Protein AF-A0ABD5S307-F1 (afdb_monomer_lite)

Organism: NCBI:txid1776492

Sequence (100 aa):
LFAWSAALVELVGGLLLPLGLVTRLAALLAASEMAVATLAVHLGNGFLVSEGGFEFTLVLALIALSLVLTGPGSPSVDRDLLGGRLDPLARSRSGGPAGA

InterPro domains:
  IPR032808 DoxX family [PF07681] (1-42)
  IPR051907 DoxX-like inner membrane-associated oxidoreductase [PTHR33452] (1-80)

Foldseek 3Di:
DVVVVLVVLCVVLVVCCVQLHVLLVSLVSQLVSLVCCQPPPACVQDCDVVSVHSVVSNVSNVVSVVCNVVGGDPNHPCCVVVVVVPPPVVVVVVPDDDDD

Secondary structure (DSSP, 8-state):
-HHHHHHHHHHHHHHHHHHTSSHHHHHHHHHHHHHHHIIIIIGGG-S-GGGT-SHHHHHHHHHHHHHHHH-S-SS-HHHHHHGGGS-HHHHHHTTS----

Radius of gyration: 20.3 Å; chains: 1; bounding box: 42×22×67 Å

pLDDT: mean 82.86, std 14.13, range [45.53, 97.75]

Structure (mmCIF, N/CA/C/O backbone):
data_AF-A0ABD5S307-F1
#
_entry.id   AF-A0ABD5S307-F1
#
loop_
_atom_site.group_PDB
_atom_site.id
_atom_site.type_symbol
_atom_site.label_atom_id
_atom_site.label_alt_id
_atom_site.label_comp_id
_atom_site.label_asym_id
_atom_site.label_entity_id
_atom_site.label_seq_id
_atom_site.pdbx_PDB_ins_code
_atom_site.Cartn_x
_atom_site.Cartn_y
_atom_site.Cartn_z
_atom_site.occupancy
_atom_site.B_iso_or_equiv
_atom_site.auth_seq_id
_atom_site.auth_comp_id
_atom_site.auth_asym_id
_atom_site.auth_atom_id
_atom_site.pdbx_PDB_model_num
ATOM 1 N N . LEU A 1 1 ? -8.450 -9.237 -17.648 1.00 72.94 1 LEU A N 1
ATOM 2 C CA . LEU A 1 1 ? -8.800 -9.657 -16.269 1.00 72.94 1 LEU A CA 1
ATOM 3 C C . LEU A 1 1 ? -8.027 -8.841 -15.241 1.00 72.94 1 LEU A C 1
ATOM 5 O O . LEU A 1 1 ? -8.664 -8.083 -14.531 1.00 72.94 1 LEU A O 1
ATOM 9 N N . PHE A 1 2 ? -6.690 -8.893 -15.240 1.00 78.69 2 PHE A N 1
ATOM 10 C CA . PHE A 1 2 ? -5.846 -8.175 -14.269 1.00 78.69 2 PHE A CA 1
ATOM 11 C C . PHE A 1 2 ? -6.136 -6.666 -14.154 1.00 78.69 2 PHE A C 1
ATOM 13 O O . PHE A 1 2 ? -6.314 -6.170 -13.051 1.00 78.69 2 PHE A O 1
ATOM 20 N N . ALA A 1 3 ? -6.291 -5.963 -15.283 1.00 82.00 3 ALA A N 1
ATOM 21 C CA . ALA A 1 3 ? -6.603 -4.528 -15.294 1.00 82.00 3 ALA A CA 1
ATOM 22 C C . ALA A 1 3 ? -7.942 -4.177 -14.613 1.00 82.00 3 ALA A C 1
ATOM 24 O O . ALA A 1 3 ? -8.033 -3.187 -13.899 1.00 82.00 3 ALA A O 1
ATOM 25 N N . TRP A 1 4 ? -8.975 -5.009 -14.789 1.00 87.50 4 TRP A N 1
ATOM 26 C CA . TRP A 1 4 ? -10.271 -4.803 -14.132 1.00 87.50 4 TRP A CA 1
ATOM 27 C C . TRP A 1 4 ? -10.198 -5.076 -12.630 1.00 87.50 4 TRP A C 1
ATOM 29 O O . TRP A 1 4 ? -10.823 -4.369 -11.846 1.00 87.50 4 TRP A O 1
ATOM 39 N N . SER A 1 5 ? -9.426 -6.087 -12.226 1.00 82.25 5 SER A N 1
ATOM 40 C CA . SER A 1 5 ? -9.189 -6.387 -10.814 1.00 82.25 5 SER A CA 1
ATOM 41 C C . SER A 1 5 ? -8.413 -5.267 -10.120 1.00 82.25 5 SER A C 1
ATOM 43 O O . SER A 1 5 ? -8.820 -4.860 -9.038 1.00 82.25 5 SER A O 1
ATOM 45 N N . ALA A 1 6 ? -7.357 -4.742 -10.751 1.00 82.56 6 ALA A N 1
ATOM 46 C CA . ALA A 1 6 ? -6.585 -3.608 -10.240 1.00 82.56 6 ALA A CA 1
ATOM 47 C C . ALA A 1 6 ? -7.471 -2.367 -10.076 1.00 82.56 6 ALA A C 1
ATOM 49 O O . ALA A 1 6 ? -7.615 -1.879 -8.962 1.00 82.56 6 ALA A O 1
ATOM 50 N N . ALA A 1 7 ? -8.206 -1.980 -11.126 1.00 87.25 7 ALA A N 1
ATOM 51 C CA . ALA A 1 7 ? -9.108 -0.830 -11.074 1.00 87.25 7 ALA A CA 1
ATOM 52 C C . ALA A 1 7 ? -10.167 -0.945 -9.962 1.00 87.25 7 ALA A C 1
ATOM 54 O O . ALA A 1 7 ? -10.490 0.039 -9.296 1.00 87.25 7 ALA A O 1
ATOM 55 N N . LEU A 1 8 ? -10.710 -2.148 -9.734 1.00 89.75 8 LEU A N 1
ATOM 56 C CA . LEU A 1 8 ? -11.662 -2.379 -8.648 1.00 89.75 8 LEU A CA 1
ATOM 57 C C . LEU A 1 8 ? -10.996 -2.255 -7.271 1.00 89.75 8 LEU A C 1
ATOM 59 O O . LEU A 1 8 ? -11.569 -1.637 -6.376 1.00 89.75 8 LEU A O 1
ATOM 63 N N . VAL A 1 9 ? -9.806 -2.834 -7.096 1.00 86.94 9 VAL A N 1
ATOM 64 C CA . VAL A 1 9 ? -9.044 -2.759 -5.841 1.00 86.94 9 VAL A CA 1
ATOM 65 C C . VAL A 1 9 ? -8.623 -1.323 -5.542 1.00 86.94 9 VAL A C 1
ATOM 67 O O . VAL A 1 9 ? -8.776 -0.888 -4.405 1.00 86.94 9 VAL A O 1
ATOM 70 N N . GLU A 1 10 ? -8.170 -0.568 -6.538 1.00 88.00 10 GLU A N 1
ATOM 71 C CA . GLU A 1 10 ? -7.790 0.839 -6.392 1.00 88.00 10 GLU A CA 1
ATOM 72 C C . GLU A 1 10 ? -8.992 1.710 -6.023 1.00 88.00 10 GLU A C 1
ATOM 74 O O . GLU A 1 10 ? -8.922 2.489 -5.073 1.00 88.00 10 GLU A O 1
ATOM 79 N N . LEU A 1 11 ? -10.125 1.546 -6.715 1.00 91.19 11 LEU A N 1
ATOM 80 C CA . LEU A 1 11 ? -11.322 2.341 -6.447 1.00 91.19 11 LEU A CA 1
ATOM 81 C C . LEU A 1 11 ? -11.913 2.026 -5.069 1.00 91.19 11 LEU A C 1
ATOM 83 O O . LEU A 1 11 ? -12.195 2.926 -4.279 1.00 91.19 11 LEU A O 1
ATOM 87 N N . VAL A 1 12 ? -12.115 0.741 -4.774 1.00 89.62 12 VAL A N 1
ATOM 88 C CA . VAL A 1 12 ? -12.748 0.313 -3.524 1.00 89.62 12 VAL A CA 1
ATOM 89 C C . VAL A 1 12 ? -11.784 0.501 -2.357 1.00 89.62 12 VAL A C 1
ATOM 91 O O . VAL A 1 12 ? -12.158 1.091 -1.348 1.00 89.62 12 VAL A O 1
ATOM 94 N N . GLY A 1 13 ? -10.532 0.063 -2.489 1.00 85.50 13 GLY A N 1
ATOM 95 C CA . GLY A 1 13 ? -9.498 0.235 -1.468 1.00 85.50 13 GLY A CA 1
ATOM 96 C C . GLY A 1 13 ? -9.210 1.707 -1.176 1.00 85.50 13 GLY A C 1
ATOM 97 O O . GLY A 1 13 ? -9.159 2.095 -0.008 1.00 85.50 13 GLY A O 1
ATOM 98 N N . GLY A 1 14 ? -9.123 2.540 -2.217 1.00 85.19 14 GLY A N 1
ATOM 99 C CA . GLY A 1 14 ? -8.949 3.987 -2.096 1.00 85.19 14 GLY A CA 1
ATOM 100 C C . GLY A 1 14 ? -10.107 4.691 -1.385 1.00 85.19 14 GLY A C 1
ATOM 101 O O . GLY A 1 14 ? -9.881 5.710 -0.740 1.00 85.19 14 GLY A O 1
ATOM 102 N N . LEU A 1 15 ? -11.324 4.137 -1.432 1.00 88.06 15 LEU A N 1
ATOM 103 C CA . LEU A 1 15 ? -12.476 4.653 -0.687 1.00 88.06 15 LEU A CA 1
ATOM 104 C C . LEU A 1 15 ? -12.536 4.113 0.753 1.00 88.06 15 LEU A C 1
ATOM 106 O O . LEU A 1 15 ? -12.857 4.851 1.681 1.00 88.06 15 LEU A O 1
ATOM 110 N N . LEU A 1 16 ? -12.206 2.836 0.958 1.00 85.19 16 LEU A N 1
ATOM 111 C CA . LEU A 1 16 ? -12.255 2.175 2.268 1.00 85.19 16 LEU A CA 1
ATOM 112 C C . LEU A 1 16 ? -11.201 2.708 3.250 1.00 85.19 16 LEU A C 1
ATOM 114 O O . LEU A 1 16 ? -11.500 2.894 4.431 1.00 85.19 16 LEU A O 1
ATOM 118 N N . LEU A 1 17 ? -9.985 2.985 2.768 1.00 84.94 17 LEU A N 1
ATOM 119 C CA . LEU A 1 17 ? -8.872 3.484 3.583 1.00 84.94 17 LEU A CA 1
ATOM 120 C C . LEU A 1 17 ? -9.164 4.815 4.305 1.00 84.94 17 LEU A C 1
ATOM 122 O O . LEU A 1 17 ? -8.993 4.853 5.525 1.00 84.94 17 LEU A O 1
ATOM 126 N N . PRO A 1 18 ? -9.624 5.891 3.633 1.00 82.75 18 PRO A N 1
ATOM 127 C CA . PRO A 1 18 ? -9.946 7.154 4.300 1.00 82.75 18 PRO A CA 1
ATOM 128 C C . PRO A 1 18 ? -11.194 7.065 5.184 1.00 82.75 18 PRO A C 1
ATOM 130 O O . PRO A 1 18 ? -11.275 7.776 6.181 1.00 82.75 18 PRO A O 1
ATOM 133 N N . LEU A 1 19 ? -12.145 6.175 4.871 1.00 82.69 19 LEU A N 1
ATOM 134 C CA . LEU A 1 19 ? -13.290 5.894 5.748 1.00 82.69 19 LEU A CA 1
ATOM 135 C C . LEU A 1 19 ? -12.886 5.114 7.009 1.00 82.69 19 LEU A C 1
ATOM 137 O O . LEU A 1 19 ? -13.648 5.032 7.974 1.00 82.69 19 LEU A O 1
ATOM 141 N N . GLY A 1 20 ? -11.684 4.540 7.015 1.00 79.44 20 GLY A N 1
ATOM 142 C CA . GLY A 1 20 ? -11.209 3.712 8.106 1.00 79.44 20 GLY A CA 1
ATOM 143 C C . GLY A 1 20 ? -12.048 2.445 8.273 1.00 79.44 20 GLY A C 1
ATOM 144 O O . GLY A 1 20 ? -12.282 2.049 9.412 1.00 79.44 20 GLY A O 1
ATOM 145 N N . LEU A 1 21 ? -12.557 1.882 7.167 1.00 78.75 21 LEU A N 1
ATOM 146 C 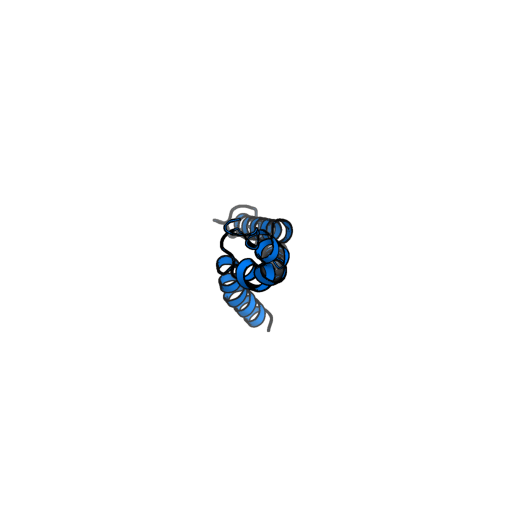CA . LEU A 1 21 ? -13.348 0.652 7.148 1.00 78.75 21 LEU A CA 1
ATOM 147 C C . LEU A 1 21 ? -12.476 -0.508 6.656 1.00 78.75 21 LEU A C 1
ATOM 149 O O . LEU A 1 21 ? -11.867 -0.406 5.592 1.00 78.75 21 LEU A O 1
ATOM 153 N N . VAL A 1 22 ? -12.423 -1.610 7.410 1.00 83.75 22 VAL A N 1
ATOM 154 C CA . VAL A 1 22 ? -11.556 -2.777 7.148 1.00 83.75 22 VAL A CA 1
ATOM 155 C C . VAL A 1 22 ? -10.108 -2.378 6.822 1.00 83.75 22 VAL A C 1
ATOM 157 O O . VAL A 1 22 ? -9.450 -2.992 5.974 1.00 83.75 22 VAL A O 1
ATOM 160 N N . THR A 1 23 ? -9.587 -1.353 7.511 1.00 85.62 23 THR A N 1
ATOM 161 C CA . THR A 1 23 ? -8.376 -0.616 7.105 1.00 85.62 23 THR A CA 1
ATOM 162 C C . THR A 1 23 ? -7.169 -1.515 6.909 1.00 85.62 23 THR A C 1
ATOM 164 O O . THR A 1 23 ? -6.447 -1.359 5.934 1.00 85.62 23 THR A O 1
ATOM 167 N N . ARG A 1 24 ? -6.949 -2.492 7.798 1.00 89.69 24 ARG A N 1
ATOM 168 C CA . ARG A 1 24 ? -5.792 -3.398 7.691 1.00 89.69 24 ARG A CA 1
ATOM 169 C C . ARG A 1 24 ? -5.847 -4.260 6.431 1.00 89.69 24 ARG A C 1
ATOM 171 O O . ARG A 1 24 ? -4.816 -4.473 5.804 1.00 89.69 24 ARG A O 1
ATOM 178 N N . LEU A 1 25 ? -7.034 -4.740 6.056 1.00 88.50 25 LEU A N 1
ATOM 179 C CA . LEU A 1 25 ? -7.204 -5.577 4.870 1.00 88.50 25 LEU A CA 1
ATOM 180 C C . LEU A 1 25 ? -7.108 -4.738 3.592 1.00 88.50 25 LEU A C 1
ATOM 182 O O . LEU A 1 25 ? -6.387 -5.116 2.673 1.00 88.50 25 LEU A O 1
ATOM 186 N N . ALA A 1 26 ? -7.774 -3.580 3.560 1.00 90.31 26 ALA A N 1
ATOM 187 C CA . ALA A 1 26 ? -7.682 -2.644 2.442 1.00 90.31 26 ALA A CA 1
ATOM 188 C C . ALA A 1 26 ? -6.235 -2.166 2.224 1.00 90.31 26 ALA A C 1
ATOM 190 O O . ALA A 1 26 ? -5.742 -2.166 1.098 1.00 90.31 26 ALA A O 1
ATOM 191 N N . ALA A 1 27 ? -5.521 -1.849 3.308 1.00 92.56 27 ALA A N 1
ATOM 192 C CA . ALA A 1 27 ? -4.121 -1.441 3.269 1.00 92.56 27 ALA A CA 1
ATOM 193 C C . ALA A 1 27 ? -3.202 -2.567 2.786 1.00 92.56 27 ALA A C 1
ATOM 195 O O . ALA A 1 27 ? -2.272 -2.312 2.028 1.00 92.56 27 ALA A O 1
ATOM 196 N N . LEU A 1 28 ? -3.465 -3.816 3.184 1.00 94.38 28 LEU A N 1
ATOM 197 C CA . LEU A 1 28 ? -2.667 -4.961 2.750 1.00 94.38 28 LEU A CA 1
ATOM 198 C C . LEU A 1 28 ? -2.815 -5.206 1.247 1.00 94.38 28 LEU A C 1
ATOM 200 O O . LEU A 1 28 ? -1.822 -5.460 0.565 1.00 94.38 28 LEU A O 1
ATOM 204 N N . LEU A 1 29 ? -4.041 -5.099 0.729 1.00 92.88 29 LEU A N 1
ATOM 205 C CA . LEU A 1 29 ? -4.309 -5.213 -0.703 1.00 92.88 29 LEU A CA 1
ATOM 206 C C . LEU A 1 29 ? -3.617 -4.092 -1.487 1.00 92.88 29 LEU A C 1
ATOM 208 O O . LEU A 1 29 ? -2.918 -4.389 -2.451 1.00 92.88 29 LEU A O 1
ATOM 212 N N . ALA A 1 30 ? -3.732 -2.842 -1.029 1.00 93.50 30 ALA A N 1
ATOM 213 C CA . ALA A 1 30 ? -3.068 -1.697 -1.653 1.00 93.50 30 ALA A CA 1
ATOM 214 C C . ALA A 1 30 ? -1.533 -1.823 -1.630 1.00 93.50 30 ALA A C 1
ATOM 216 O O . ALA A 1 30 ? -0.877 -1.603 -2.643 1.00 93.50 30 ALA A O 1
ATOM 217 N N . ALA A 1 31 ? -0.947 -2.243 -0.504 1.00 96.06 31 ALA A N 1
ATOM 218 C CA . ALA A 1 31 ? 0.495 -2.472 -0.401 1.00 96.06 31 ALA A CA 1
ATOM 219 C C . ALA A 1 31 ? 0.971 -3.575 -1.360 1.00 96.06 31 ALA A C 1
ATOM 221 O O . ALA A 1 31 ? 2.022 -3.446 -1.984 1.00 96.06 31 ALA A O 1
ATOM 222 N N . SER A 1 32 ? 0.190 -4.651 -1.489 1.00 95.38 32 SER A N 1
ATOM 223 C CA . SER A 1 32 ? 0.509 -5.773 -2.377 1.00 95.38 32 SER A CA 1
ATOM 224 C C . SER A 1 32 ? 0.438 -5.368 -3.849 1.00 95.38 32 SER A C 1
ATOM 226 O O . SER A 1 32 ? 1.323 -5.715 -4.627 1.00 95.38 32 SER A O 1
ATOM 228 N N . GLU A 1 33 ? -0.592 -4.617 -4.231 1.00 94.12 33 GLU A N 1
ATOM 229 C CA . GLU A 1 33 ? -0.777 -4.139 -5.599 1.00 94.12 33 GLU A CA 1
ATOM 230 C C . GLU A 1 33 ? 0.335 -3.150 -5.992 1.00 94.12 33 GLU A C 1
ATOM 232 O O . GLU A 1 33 ? 1.023 -3.381 -6.985 1.00 94.12 33 GLU A O 1
ATOM 237 N N . MET A 1 34 ? 0.654 -2.174 -5.137 1.00 96.31 34 MET A N 1
ATOM 238 C CA . MET A 1 34 ? 1.770 -1.245 -5.358 1.00 96.31 34 MET A CA 1
ATOM 239 C C . MET A 1 34 ? 3.144 -1.931 -5.389 1.00 96.31 34 MET A C 1
ATOM 241 O O . MET A 1 34 ? 4.038 -1.506 -6.129 1.00 96.31 34 MET A O 1
ATOM 245 N N . ALA A 1 35 ? 3.333 -3.020 -4.635 1.00 96.50 35 ALA A N 1
ATOM 246 C CA . ALA A 1 35 ? 4.538 -3.842 -4.728 1.00 96.50 35 ALA A CA 1
ATOM 247 C C . ALA A 1 35 ? 4.633 -4.552 -6.089 1.00 96.50 35 ALA A C 1
ATOM 249 O O . ALA A 1 35 ? 5.701 -4.564 -6.702 1.00 96.50 35 ALA A O 1
ATOM 250 N N . VAL A 1 36 ? 3.522 -5.094 -6.600 1.00 95.06 36 VAL A N 1
ATOM 251 C CA . VAL A 1 36 ? 3.474 -5.685 -7.946 1.00 95.06 36 VAL A CA 1
ATOM 252 C C . VAL A 1 36 ? 3.722 -4.621 -9.014 1.00 95.06 36 VAL A C 1
ATOM 254 O O . VAL A 1 36 ? 4.548 -4.854 -9.890 1.00 95.06 36 VAL A O 1
ATOM 257 N N . ALA A 1 37 ? 3.094 -3.445 -8.928 1.00 93.56 37 ALA A N 1
ATOM 258 C CA . ALA A 1 37 ? 3.326 -2.338 -9.859 1.00 93.56 37 ALA A CA 1
ATOM 259 C C . ALA A 1 37 ? 4.805 -1.909 -9.871 1.00 93.56 37 ALA A C 1
ATOM 261 O O . ALA A 1 37 ? 5.421 -1.793 -10.934 1.00 93.56 37 ALA A O 1
ATOM 262 N N . THR A 1 38 ? 5.401 -1.774 -8.683 1.00 96.50 38 THR A N 1
ATOM 263 C CA . THR A 1 38 ? 6.828 -1.478 -8.509 1.00 96.50 38 THR A CA 1
ATOM 264 C C . THR A 1 38 ? 7.687 -2.510 -9.229 1.00 96.50 38 THR A C 1
ATOM 266 O O . THR A 1 38 ? 8.469 -2.142 -10.097 1.00 96.50 38 THR A O 1
ATOM 269 N N . LEU A 1 39 ? 7.527 -3.798 -8.913 1.00 96.44 39 LEU A N 1
ATOM 270 C CA . LEU A 1 39 ? 8.411 -4.857 -9.406 1.00 96.44 39 LEU A CA 1
ATOM 271 C C . LEU A 1 39 ? 8.185 -5.203 -10.883 1.00 96.44 39 LEU A C 1
ATOM 273 O O . LEU A 1 39 ? 9.145 -5.489 -11.593 1.00 96.44 39 LEU A O 1
ATOM 277 N N . ALA A 1 40 ? 6.932 -5.210 -11.336 1.00 93.88 40 ALA A N 1
ATOM 278 C CA . ALA A 1 40 ? 6.560 -5.717 -12.653 1.00 93.88 40 ALA A CA 1
ATOM 279 C C . ALA A 1 40 ? 6.525 -4.639 -13.744 1.00 93.88 40 ALA A C 1
ATOM 281 O O . ALA A 1 40 ? 6.705 -4.973 -14.912 1.00 93.88 40 ALA A O 1
ATOM 282 N N . VAL A 1 41 ? 6.274 -3.373 -13.388 1.00 93.12 41 VAL A N 1
ATOM 283 C CA . VAL A 1 41 ? 6.065 -2.291 -14.368 1.00 93.12 41 VAL A CA 1
ATOM 284 C C . VAL A 1 41 ? 7.143 -1.216 -14.271 1.00 93.12 41 VAL A C 1
ATOM 286 O O . VAL A 1 41 ? 7.662 -0.787 -15.299 1.00 93.12 41 VAL A O 1
ATOM 289 N N . HIS A 1 42 ? 7.503 -0.789 -13.058 1.00 94.88 42 HIS A N 1
ATOM 290 C CA . HIS A 1 42 ? 8.305 0.425 -12.874 1.00 94.88 42 HIS A CA 1
ATOM 291 C C . HIS A 1 42 ? 9.781 0.186 -12.535 1.00 94.88 42 HIS A C 1
ATOM 293 O O . HIS A 1 42 ? 10.602 1.077 -12.748 1.00 94.88 42 HIS A O 1
ATOM 299 N N . LEU A 1 43 ? 10.156 -1.004 -12.054 1.00 94.06 43 LEU A N 1
ATOM 300 C CA . LEU A 1 43 ? 11.522 -1.288 -11.594 1.00 94.06 43 LEU A CA 1
ATOM 301 C C . LEU A 1 43 ? 12.577 -1.087 -12.695 1.00 94.06 43 LEU A C 1
ATOM 303 O O . LEU A 1 43 ? 13.686 -0.638 -12.417 1.00 94.06 43 LEU A O 1
ATOM 307 N N . GLY A 1 44 ? 12.224 -1.401 -13.945 1.00 93.62 44 GLY A N 1
ATOM 308 C CA . GLY A 1 44 ? 13.107 -1.247 -15.104 1.00 93.62 44 GLY A CA 1
ATOM 309 C C . GLY A 1 44 ? 13.280 0.195 -15.593 1.00 93.62 44 GLY A C 1
ATOM 310 O O . GLY A 1 44 ? 14.220 0.464 -16.334 1.00 93.62 44 GLY A O 1
ATOM 311 N N . ASN A 1 45 ? 12.422 1.123 -15.162 1.00 95.19 45 ASN A N 1
ATOM 312 C CA . ASN A 1 45 ? 12.385 2.503 -15.662 1.00 95.19 45 ASN A CA 1
ATOM 313 C C . ASN A 1 45 ? 13.266 3.460 -14.834 1.00 95.19 45 ASN A C 1
ATOM 315 O O . ASN A 1 45 ? 13.248 4.670 -15.034 1.00 95.19 45 ASN A O 1
ATOM 319 N N . GLY A 1 46 ? 14.042 2.927 -13.886 1.00 94.19 46 GLY A N 1
ATOM 320 C CA . GLY A 1 46 ? 14.838 3.718 -12.953 1.00 94.19 46 GLY A CA 1
ATOM 321 C C . GLY A 1 46 ? 14.031 4.196 -11.746 1.00 94.19 46 GLY A C 1
ATOM 322 O O . GLY A 1 46 ? 12.936 3.712 -11.466 1.00 94.19 46 GLY A O 1
ATOM 323 N N . PHE A 1 47 ? 14.607 5.115 -10.973 1.00 96.06 47 PHE A N 1
ATOM 324 C CA . PHE A 1 47 ? 14.013 5.545 -9.707 1.00 96.06 47 PHE A CA 1
ATOM 325 C C . PHE A 1 47 ? 12.932 6.613 -9.905 1.00 96.06 47 PHE A C 1
ATOM 327 O O . PHE A 1 47 ? 11.802 6.413 -9.478 1.00 96.06 47 PHE A O 1
ATOM 334 N N . LEU A 1 48 ? 13.263 7.719 -10.574 1.00 97.44 48 LEU A N 1
ATOM 335 C CA . LEU A 1 48 ? 12.434 8.926 -10.587 1.00 97.44 48 LEU A CA 1
ATOM 336 C C . LEU A 1 48 ? 11.103 8.733 -11.308 1.00 97.44 48 LEU A C 1
ATOM 338 O O . LEU A 1 48 ? 11.061 8.278 -12.451 1.00 97.44 48 LEU A O 1
ATOM 342 N N . VAL A 1 49 ? 10.021 9.188 -10.677 1.00 95.00 49 VAL A N 1
ATOM 343 C CA . VAL A 1 49 ? 8.677 9.125 -11.271 1.00 95.00 49 VAL A CA 1
ATOM 344 C C . VAL A 1 49 ? 8.554 9.936 -12.570 1.00 95.00 49 VAL A C 1
ATOM 346 O O . VAL A 1 49 ? 7.769 9.565 -13.440 1.00 95.00 49 VAL A O 1
ATOM 349 N N . SER A 1 50 ? 9.350 11.001 -12.748 1.00 95.00 50 SER A N 1
ATOM 350 C CA . SER A 1 50 ? 9.362 11.805 -13.985 1.00 95.00 50 SER A CA 1
ATOM 351 C C . SER A 1 50 ? 9.742 10.988 -15.219 1.00 95.00 50 SER A C 1
ATOM 353 O O . SER A 1 50 ? 9.250 11.261 -16.308 1.00 95.00 50 SER A O 1
ATOM 355 N N . GLU A 1 51 ? 10.561 9.955 -15.023 1.00 93.69 51 GLU A N 1
ATOM 356 C CA . GLU A 1 51 ? 11.009 9.024 -16.062 1.00 93.69 51 GLU A CA 1
ATOM 357 C C . GLU A 1 51 ? 10.142 7.753 -16.109 1.00 93.69 51 GLU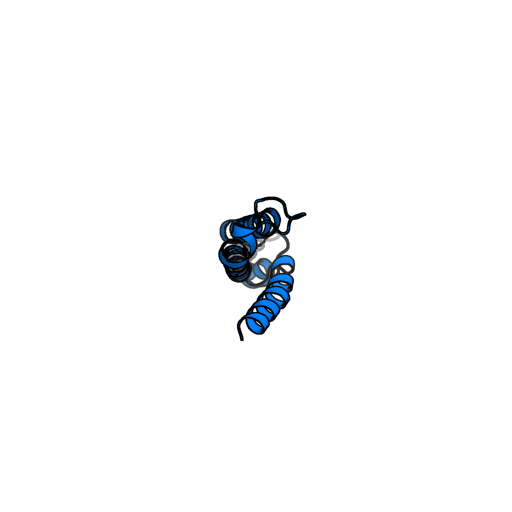 A C 1
ATOM 359 O O . GLU A 1 51 ? 10.485 6.771 -16.764 1.00 93.69 51 GLU A O 1
ATOM 364 N N . GLY A 1 52 ? 9.022 7.732 -15.377 1.00 93.69 52 GLY A N 1
ATOM 365 C CA . GLY A 1 52 ? 8.193 6.540 -15.203 1.00 93.69 52 GLY A CA 1
ATOM 366 C C . GLY A 1 52 ? 8.796 5.501 -14.253 1.00 93.69 52 GLY A C 1
ATOM 367 O O . GLY A 1 52 ? 8.392 4.336 -14.301 1.00 93.69 52 GLY A O 1
ATOM 368 N N . GLY A 1 53 ? 9.752 5.900 -13.411 1.00 96.12 53 GLY A N 1
ATOM 369 C CA . GLY A 1 53 ? 10.405 5.066 -12.406 1.00 96.12 53 GLY A CA 1
ATOM 370 C C . GLY A 1 53 ? 9.512 4.659 -11.231 1.00 96.12 53 GLY A C 1
ATOM 371 O O . GLY A 1 53 ? 8.349 5.055 -11.129 1.00 96.12 53 GLY A O 1
ATOM 372 N N . PHE A 1 54 ? 10.061 3.838 -10.335 1.00 97.44 54 PHE A N 1
ATOM 373 C CA . PHE A 1 54 ? 9.305 3.190 -9.254 1.00 97.44 54 PHE A CA 1
ATOM 374 C C . PHE A 1 54 ? 9.171 3.996 -7.955 1.00 97.44 54 PHE A C 1
ATOM 376 O O . PHE A 1 54 ? 8.540 3.520 -7.013 1.00 97.44 54 PHE A O 1
ATOM 383 N N . GLU A 1 55 ? 9.758 5.192 -7.866 1.00 97.50 55 GLU A N 1
ATOM 384 C CA . GLU A 1 55 ? 9.737 6.044 -6.668 1.00 97.50 55 GLU A CA 1
ATOM 385 C C . GLU A 1 55 ? 8.323 6.191 -6.096 1.00 97.50 55 GLU A C 1
ATOM 387 O O . GLU A 1 55 ? 8.090 5.908 -4.921 1.00 97.50 55 GLU A O 1
ATOM 392 N N . PHE A 1 56 ? 7.361 6.576 -6.937 1.00 96.50 56 PHE A N 1
ATOM 393 C CA . PHE A 1 56 ? 6.001 6.848 -6.484 1.00 96.50 56 PHE A CA 1
ATOM 394 C C . PHE A 1 56 ? 5.260 5.580 -6.044 1.00 96.50 56 PHE A C 1
ATOM 396 O O . PHE A 1 56 ? 4.657 5.563 -4.970 1.00 96.50 56 PHE A O 1
ATOM 403 N N . THR A 1 57 ? 5.349 4.495 -6.818 1.00 96.62 57 THR A N 1
ATOM 404 C CA . THR A 1 57 ? 4.700 3.221 -6.467 1.00 96.62 57 THR A CA 1
ATOM 405 C C . THR A 1 57 ? 5.296 2.624 -5.194 1.00 96.62 57 THR A C 1
ATOM 407 O O . THR A 1 57 ? 4.569 2.087 -4.361 1.00 96.62 57 THR A O 1
ATOM 410 N N . LEU A 1 58 ? 6.606 2.778 -4.982 1.00 97.00 58 LEU A N 1
ATOM 411 C CA . LEU A 1 58 ? 7.268 2.340 -3.758 1.00 97.00 58 LEU A CA 1
ATOM 412 C C . LEU A 1 58 ? 6.827 3.163 -2.544 1.00 97.00 58 LEU A C 1
ATOM 414 O O . LEU A 1 58 ? 6.545 2.592 -1.491 1.00 97.00 58 LEU A O 1
ATOM 418 N N . VAL A 1 59 ? 6.729 4.488 -2.678 1.00 97.75 59 VAL A N 1
ATOM 419 C CA . VAL A 1 59 ? 6.219 5.358 -1.607 1.00 97.75 59 VAL A CA 1
ATOM 420 C C . VAL A 1 59 ? 4.798 4.951 -1.218 1.00 97.75 59 VAL A C 1
ATOM 422 O O . VAL A 1 59 ? 4.520 4.773 -0.032 1.00 97.75 59 VAL A O 1
ATOM 425 N N . LEU A 1 60 ? 3.915 4.731 -2.195 1.00 96.06 60 LEU A N 1
ATOM 426 C CA . LEU A 1 60 ? 2.548 4.276 -1.934 1.00 96.06 60 LEU A CA 1
ATOM 427 C C . LEU A 1 60 ? 2.509 2.898 -1.258 1.00 96.06 60 LEU A C 1
ATOM 429 O O . LEU A 1 60 ? 1.760 2.722 -0.295 1.00 96.06 60 LEU A O 1
ATOM 433 N N . ALA A 1 61 ? 3.353 1.952 -1.684 1.00 96.69 61 ALA A N 1
ATOM 434 C CA . ALA A 1 61 ? 3.468 0.643 -1.040 1.00 96.69 61 ALA A CA 1
ATOM 435 C C . ALA A 1 61 ? 3.871 0.763 0.438 1.00 96.69 61 ALA A C 1
ATOM 437 O O . ALA A 1 61 ? 3.277 0.113 1.300 1.00 96.69 61 ALA A O 1
ATOM 438 N N . LEU A 1 62 ? 4.852 1.615 0.750 1.00 97.62 62 LEU A N 1
ATOM 439 C CA . LEU A 1 62 ? 5.331 1.830 2.117 1.00 97.62 62 LEU A CA 1
ATOM 440 C C . LEU A 1 62 ? 4.295 2.543 2.992 1.00 97.62 62 LEU A C 1
ATOM 442 O O . LEU A 1 62 ? 4.112 2.166 4.151 1.00 97.62 62 LEU A O 1
ATOM 446 N N . ILE A 1 63 ? 3.580 3.530 2.445 1.00 95.56 63 ILE A N 1
ATOM 447 C CA . ILE A 1 63 ? 2.470 4.194 3.141 1.00 95.56 63 ILE A CA 1
ATOM 448 C C . ILE A 1 63 ? 1.380 3.172 3.467 1.00 95.56 63 ILE A C 1
ATOM 450 O O . ILE A 1 63 ? 0.972 3.062 4.625 1.00 95.56 63 ILE A O 1
ATOM 454 N N . ALA A 1 64 ? 0.946 2.378 2.488 1.00 94.12 64 ALA A N 1
ATOM 455 C CA . ALA A 1 64 ? -0.060 1.346 2.700 1.00 94.12 64 ALA A CA 1
ATOM 456 C C . ALA A 1 64 ? 0.414 0.304 3.729 1.00 94.12 64 ALA A C 1
ATOM 458 O O . ALA A 1 64 ? -0.316 -0.016 4.666 1.00 94.12 64 ALA A O 1
ATOM 459 N N . LEU A 1 65 ? 1.667 -0.150 3.651 1.00 95.81 65 LEU A N 1
ATOM 460 C CA . LEU A 1 65 ? 2.249 -1.061 4.638 1.00 95.81 65 LEU A CA 1
ATOM 461 C C . LEU A 1 65 ? 2.256 -0.456 6.051 1.00 95.81 65 LEU A C 1
ATOM 463 O O . LEU A 1 65 ? 1.946 -1.146 7.022 1.00 95.81 65 LEU A O 1
ATOM 467 N N . SER A 1 66 ? 2.540 0.841 6.187 1.00 95.38 66 SER A N 1
ATOM 468 C CA . SER A 1 66 ? 2.467 1.522 7.483 1.00 95.38 66 SER A CA 1
ATOM 469 C C . SER A 1 66 ? 1.053 1.474 8.079 1.00 95.38 66 SER A C 1
ATOM 471 O O . SER A 1 66 ? 0.907 1.274 9.286 1.00 95.38 66 SER A O 1
ATOM 473 N N . LEU A 1 67 ? 0.008 1.556 7.247 1.00 91.81 67 LEU A N 1
ATOM 474 C CA . LEU A 1 67 ? -1.392 1.429 7.665 1.00 91.81 67 LEU A CA 1
ATOM 475 C C . LEU A 1 67 ? -1.765 -0.016 8.019 1.00 91.81 67 LEU A C 1
ATOM 477 O O . LEU A 1 67 ? -2.570 -0.233 8.923 1.00 91.81 67 LEU A O 1
ATOM 481 N N . VAL A 1 68 ? -1.150 -1.017 7.379 1.00 91.69 68 VAL A N 1
ATOM 482 C CA . VAL A 1 68 ? -1.292 -2.424 7.797 1.00 91.69 68 VAL A CA 1
ATOM 483 C C . VAL A 1 68 ? -0.802 -2.605 9.229 1.00 91.69 68 VAL A C 1
ATOM 485 O O . VAL A 1 68 ? -1.465 -3.279 10.019 1.00 91.69 68 VAL A O 1
ATOM 488 N N . LEU A 1 69 ? 0.339 -1.999 9.570 1.00 91.94 69 LEU A N 1
ATOM 489 C CA . LEU A 1 69 ? 0.961 -2.116 10.889 1.00 91.94 69 LEU A CA 1
ATOM 490 C C . LEU A 1 69 ? 0.202 -1.300 11.942 1.00 91.94 69 LEU A C 1
ATOM 492 O O . LEU A 1 69 ? -0.201 -1.841 12.976 1.00 91.94 69 LEU A O 1
ATOM 496 N N . THR A 1 70 ? -0.044 -0.022 11.659 1.00 89.50 70 THR A N 1
ATOM 497 C CA . THR A 1 70 ? -0.662 0.921 12.605 1.00 89.50 70 THR A CA 1
ATOM 498 C C . THR A 1 70 ? -2.173 0.722 12.746 1.00 89.50 70 THR A C 1
ATOM 500 O O . THR A 1 70 ? -2.707 0.871 13.844 1.00 89.50 70 THR A O 1
ATOM 503 N N . GLY A 1 71 ? -2.854 0.265 11.693 1.00 82.44 71 GLY A N 1
ATOM 504 C CA . GLY A 1 71 ? -4.302 0.076 11.673 1.00 82.44 71 GLY A CA 1
ATOM 505 C C . GLY A 1 71 ? -5.088 1.384 11.490 1.00 82.44 71 GLY A C 1
ATOM 506 O O . GLY A 1 71 ? -4.524 2.407 11.106 1.00 82.44 71 GLY A O 1
ATOM 507 N N . PRO A 1 72 ? -6.413 1.358 11.719 1.00 78.88 72 PRO A N 1
ATOM 508 C CA . PRO A 1 72 ? -7.268 2.529 11.539 1.00 78.88 72 PRO A CA 1
ATOM 509 C C . PRO A 1 72 ? -6.964 3.656 12.546 1.00 78.88 72 PRO A C 1
ATOM 511 O O . PRO A 1 72 ? -6.738 3.407 13.732 1.00 78.88 72 PRO A O 1
ATOM 514 N N . GLY A 1 73 ? -6.989 4.907 12.068 1.00 73.19 73 GLY A N 1
ATOM 515 C CA . GLY A 1 73 ? -6.771 6.115 12.874 1.00 73.19 73 GLY A CA 1
ATOM 516 C C . GLY A 1 73 ? -7.902 6.437 13.867 1.00 73.19 73 GLY A C 1
ATOM 517 O O . GLY A 1 73 ? -8.896 5.718 13.975 1.00 73.19 73 GLY A O 1
ATOM 518 N N . SER A 1 74 ? -7.741 7.537 14.620 1.00 62.91 74 SER A N 1
ATOM 519 C CA . SER A 1 74 ? -8.651 7.917 15.718 1.00 62.91 74 SER A CA 1
ATOM 520 C C . SER A 1 74 ? -10.103 8.192 15.285 1.00 62.91 74 SER A C 1
ATOM 522 O O . SER A 1 74 ? -10.998 7.674 15.953 1.00 62.91 74 SER A O 1
ATOM 524 N N . PRO A 1 75 ? -10.364 8.932 14.186 1.00 64.25 75 PRO A N 1
ATOM 525 C CA . PRO A 1 75 ? -11.660 8.912 13.522 1.00 64.25 75 PRO A CA 1
ATOM 526 C C . PRO A 1 75 ? -11.674 7.764 12.504 1.00 64.25 75 PRO A C 1
ATOM 528 O O . PRO A 1 75 ? -11.139 7.894 11.406 1.00 64.25 75 PRO A O 1
ATOM 531 N N . SER A 1 76 ? -12.237 6.615 12.870 1.00 66.12 76 SER A N 1
ATOM 532 C CA . SER A 1 76 ? -12.440 5.507 11.932 1.00 66.12 76 SER A CA 1
ATOM 533 C C . SER A 1 76 ? -13.778 4.834 12.178 1.00 66.12 76 SER A C 1
ATOM 535 O O . SER A 1 76 ? -14.162 4.589 13.322 1.00 66.12 76 SER A O 1
ATOM 537 N N . VAL A 1 77 ? -14.463 4.487 11.089 1.00 66.00 77 VAL A N 1
ATOM 538 C CA . VAL A 1 77 ? -15.718 3.730 11.151 1.00 66.00 77 VAL A CA 1
ATOM 539 C C . VAL A 1 77 ? -15.488 2.354 11.793 1.00 66.00 77 VAL A C 1
ATOM 541 O O . VAL A 1 77 ? -16.343 1.884 12.543 1.00 66.00 77 VAL A O 1
ATOM 544 N N . ASP A 1 78 ? -14.308 1.748 11.602 1.00 63.12 78 ASP A N 1
ATOM 545 C CA . ASP A 1 78 ? -13.905 0.525 12.309 1.00 63.12 78 ASP A CA 1
ATOM 546 C C . ASP A 1 78 ? -13.973 0.691 13.834 1.00 63.12 78 ASP A C 1
ATOM 548 O O . ASP A 1 78 ? -14.445 -0.208 14.528 1.00 63.12 78 ASP A O 1
ATOM 552 N N . ARG A 1 79 ? -13.545 1.834 14.383 1.00 65.62 79 ARG A N 1
ATOM 553 C CA . ARG A 1 79 ? -13.602 2.077 15.830 1.00 65.62 79 ARG A CA 1
ATOM 554 C C . ARG A 1 79 ? -15.035 2.222 16.328 1.00 65.62 79 ARG A C 1
ATOM 556 O O . ARG A 1 79 ? -15.364 1.630 17.352 1.00 65.62 79 ARG A O 1
ATOM 563 N N . ASP A 1 80 ? -15.882 2.957 15.621 1.00 67.25 80 ASP A N 1
ATOM 564 C CA . ASP A 1 80 ? -17.263 3.174 16.063 1.00 67.25 80 ASP A CA 1
ATOM 565 C C . ASP A 1 80 ? -18.093 1.882 15.980 1.00 67.25 80 ASP A C 1
ATOM 567 O O . ASP A 1 80 ? -18.911 1.601 16.859 1.00 67.25 80 ASP A O 1
ATOM 571 N N . LEU A 1 81 ? -17.838 1.040 14.972 1.00 64.94 81 LEU A N 1
ATOM 572 C CA . LEU A 1 81 ? -18.558 -0.221 14.771 1.00 64.94 81 LEU A CA 1
ATOM 573 C C . LEU A 1 81 ? -18.001 -1.398 15.592 1.00 64.94 81 LEU A C 1
ATOM 575 O O . LEU A 1 81 ? -18.777 -2.251 16.034 1.00 64.94 81 LEU A O 1
ATOM 579 N N . LEU A 1 82 ? -16.681 -1.474 15.804 1.00 63.72 82 LEU A N 1
ATOM 580 C CA . LEU A 1 82 ? -16.025 -2.594 16.501 1.00 63.72 82 LEU A CA 1
ATOM 581 C C . LEU A 1 82 ? -15.607 -2.251 17.940 1.00 63.72 82 LEU A C 1
ATOM 583 O O . LEU A 1 82 ? -15.620 -3.132 18.799 1.00 63.72 82 LEU A O 1
ATOM 587 N N . GLY A 1 83 ? -15.275 -0.991 18.231 1.00 59.50 83 GLY A N 1
ATOM 588 C CA . GLY A 1 83 ? -14.840 -0.519 19.552 1.00 59.50 83 GLY A CA 1
ATOM 589 C C . GLY A 1 83 ? -15.979 -0.367 20.563 1.00 59.50 83 GLY A C 1
ATOM 590 O O . GLY A 1 83 ? -15.817 -0.739 21.722 1.00 59.50 83 GLY A O 1
ATOM 591 N N . GLY A 1 84 ? -17.177 0.044 20.126 1.00 56.69 84 GLY A N 1
ATOM 592 C CA . GLY A 1 84 ? -18.350 0.183 21.006 1.00 56.69 84 GLY A CA 1
ATOM 593 C C . GLY A 1 84 ? -18.849 -1.129 21.635 1.00 56.69 84 GLY A C 1
ATOM 594 O O . GLY A 1 84 ? -19.637 -1.108 22.581 1.00 56.69 84 GLY A O 1
ATOM 595 N N . ARG A 1 85 ? -18.382 -2.290 21.149 1.00 57.22 85 ARG A N 1
ATOM 596 C CA . ARG A 1 85 ? -18.730 -3.611 21.701 1.00 57.22 85 ARG A CA 1
ATOM 597 C C . ARG A 1 85 ? -17.935 -3.991 22.957 1.00 57.22 85 ARG A C 1
ATOM 599 O O . ARG A 1 85 ? -18.330 -4.941 23.628 1.00 57.22 85 ARG A O 1
ATOM 606 N N . LEU A 1 86 ? -16.858 -3.271 23.291 1.00 57.44 86 LEU A N 1
ATOM 607 C CA . LEU A 1 86 ? -15.973 -3.595 24.423 1.00 57.44 86 LEU A CA 1
ATOM 608 C C . LEU A 1 86 ? -16.049 -2.610 25.601 1.00 57.44 86 LEU A C 1
ATOM 610 O O . LEU A 1 86 ? -15.392 -2.833 26.617 1.00 57.44 86 LEU A O 1
ATOM 614 N N . ASP A 1 87 ? -16.962 -1.635 25.551 1.00 63.66 87 ASP A N 1
ATOM 615 C CA . ASP A 1 87 ? -17.256 -0.743 26.679 1.00 63.66 87 ASP A CA 1
ATOM 616 C C . ASP A 1 87 ? -18.433 -1.166 27.610 1.00 63.66 87 ASP A C 1
ATOM 618 O O . ASP A 1 87 ? -19.135 -0.293 28.136 1.00 63.66 87 ASP A O 1
ATOM 622 N N . PRO A 1 88 ? -18.688 -2.460 27.935 1.00 59.59 88 PRO A N 1
ATOM 623 C CA . PRO A 1 88 ?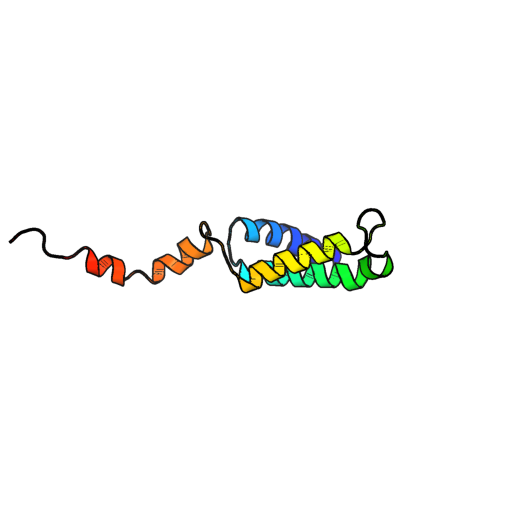 -19.565 -2.807 29.062 1.00 59.59 88 PRO A CA 1
ATOM 624 C C . PRO A 1 88 ? -19.106 -2.211 30.405 1.00 59.59 88 PRO A C 1
ATOM 626 O O . PRO A 1 88 ? -19.929 -1.926 31.274 1.00 59.59 88 PRO A O 1
ATOM 629 N N . LEU A 1 89 ? -17.797 -1.985 30.581 1.00 65.38 89 LEU A N 1
ATOM 630 C CA . LEU A 1 89 ? -17.206 -1.546 31.852 1.00 65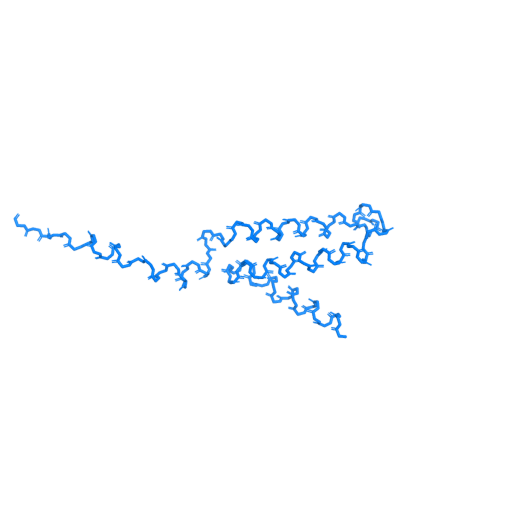.38 89 LEU A CA 1
ATOM 631 C C . LEU A 1 89 ? -17.306 -0.031 32.091 1.00 65.38 89 LEU A C 1
ATOM 633 O O . LEU A 1 89 ? -17.360 0.400 33.244 1.00 65.38 89 LEU A O 1
ATOM 637 N N . ALA A 1 90 ? -17.404 0.778 31.031 1.00 63.41 90 ALA A N 1
ATOM 638 C CA . ALA A 1 90 ? -17.674 2.213 31.151 1.00 63.41 90 ALA A CA 1
ATOM 639 C C . ALA A 1 90 ? -19.097 2.470 31.682 1.00 63.41 90 ALA A C 1
ATOM 641 O O . ALA A 1 90 ? -19.313 3.372 32.490 1.00 63.41 90 ALA A O 1
ATOM 642 N N . ARG A 1 91 ? -20.049 1.600 31.311 1.00 62.16 91 ARG A N 1
ATOM 643 C CA . ARG A 1 91 ? -21.448 1.640 31.768 1.00 62.16 91 ARG A CA 1
ATOM 644 C C . ARG A 1 91 ? -21.614 1.245 33.241 1.00 62.16 91 ARG A C 1
ATOM 646 O O . ARG A 1 91 ? -22.558 1.682 33.886 1.00 62.16 91 ARG A O 1
ATOM 653 N N . SER A 1 92 ? -20.690 0.449 33.787 1.00 63.75 92 SER A N 1
ATOM 654 C CA . SER A 1 92 ? -20.708 0.043 35.200 1.00 63.75 92 SER A CA 1
ATOM 655 C C . SER A 1 92 ? -20.154 1.113 36.148 1.00 63.75 92 SER A C 1
ATOM 657 O O . SER A 1 92 ? -20.445 1.066 37.340 1.00 63.75 92 SER A O 1
ATOM 659 N N . ARG A 1 93 ? -19.349 2.064 35.655 1.00 62.03 93 ARG A N 1
ATOM 660 C CA . ARG A 1 93 ? -18.746 3.126 36.481 1.00 62.03 93 ARG A CA 1
ATOM 661 C C . ARG A 1 93 ? -19.613 4.379 36.613 1.00 62.03 93 ARG A C 1
ATOM 663 O O . ARG A 1 93 ? -19.380 5.162 37.525 1.00 62.03 93 ARG A O 1
ATOM 670 N N . SER A 1 94 ? -20.625 4.553 35.764 1.00 65.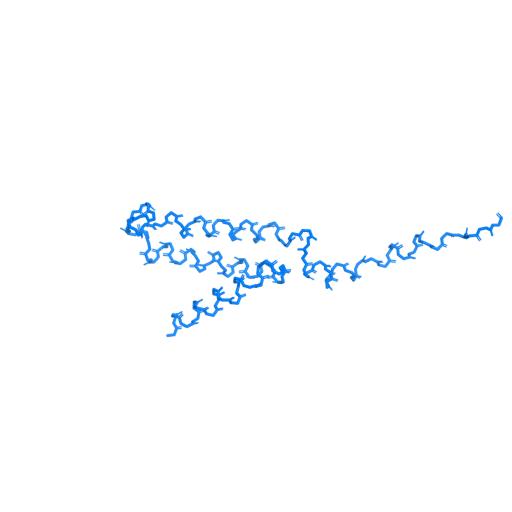12 94 SER A N 1
ATOM 671 C CA . SER A 1 94 ? -21.600 5.647 35.880 1.00 65.12 94 SER A CA 1
ATOM 672 C C . SER A 1 94 ? -22.774 5.337 36.822 1.00 65.12 94 SER A C 1
ATOM 674 O O . SER A 1 94 ? -23.617 6.200 37.037 1.00 65.12 94 SER A O 1
ATOM 676 N N . GLY A 1 95 ? -22.823 4.131 37.403 1.00 59.47 95 GLY A N 1
ATOM 677 C CA . GLY A 1 95 ? -23.823 3.705 38.391 1.00 59.47 95 GLY A CA 1
ATOM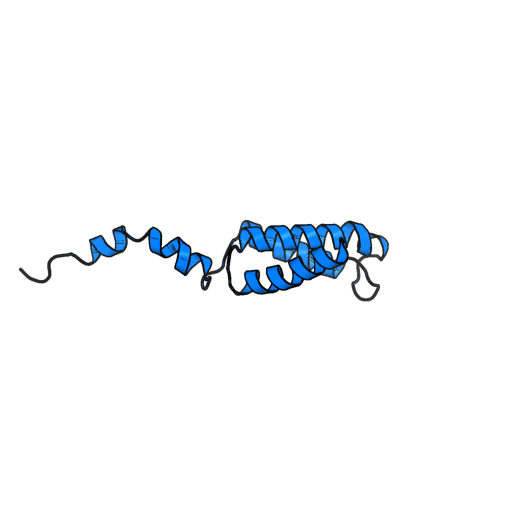 678 C C . GLY A 1 95 ? -23.384 3.846 39.854 1.00 59.47 95 GLY A C 1
ATOM 679 O O . GLY A 1 95 ? -23.896 3.121 40.703 1.00 59.47 95 GLY A O 1
ATOM 680 N N . GLY A 1 96 ? -22.418 4.718 40.165 1.00 59.50 96 GLY A N 1
ATOM 681 C CA . GLY A 1 96 ? -22.120 5.072 41.557 1.00 59.50 96 GLY A CA 1
ATOM 682 C C . GLY A 1 96 ? -23.320 5.805 42.178 1.00 59.50 96 GLY A C 1
ATOM 683 O O . GLY A 1 96 ? -23.880 6.671 41.504 1.00 59.50 96 GLY A O 1
ATOM 684 N N . PRO A 1 97 ? -23.755 5.461 43.406 1.00 55.84 97 PRO A N 1
ATOM 685 C CA . PRO A 1 97 ? -25.003 5.960 43.971 1.00 55.84 97 PRO A CA 1
ATOM 686 C C . PRO A 1 97 ? -25.008 7.488 44.029 1.00 55.84 97 PRO A C 1
ATOM 688 O O . PRO A 1 97 ? -24.189 8.115 44.701 1.00 55.84 97 PRO A O 1
ATOM 691 N N . ALA A 1 98 ? -25.957 8.077 43.307 1.00 61.91 98 ALA A N 1
ATOM 692 C CA . ALA A 1 98 ? -26.360 9.452 43.506 1.00 61.91 98 ALA A CA 1
ATOM 693 C C . ALA A 1 98 ? -27.035 9.545 44.879 1.00 61.91 98 ALA A C 1
ATOM 695 O O . ALA A 1 98 ? -28.134 9.032 45.046 1.00 61.91 98 ALA A O 1
ATOM 696 N N . GLY A 1 99 ? -26.365 10.189 45.835 1.00 62.31 99 GLY A N 1
ATOM 697 C CA . GLY A 1 99 ? -26.967 10.678 47.075 1.00 62.31 99 GLY A CA 1
ATOM 698 C C . GLY A 1 99 ? -27.418 9.607 48.073 1.00 62.31 99 GLY A C 1
ATOM 699 O O . GLY A 1 99 ? -28.480 9.007 47.928 1.00 62.31 99 GLY A O 1
ATOM 700 N N . ALA A 1 100 ? -26.654 9.464 49.152 1.00 45.53 100 ALA A N 1
ATOM 701 C CA . ALA A 1 100 ? -27.159 9.099 50.472 1.00 45.53 100 ALA A CA 1
ATOM 702 C C . ALA A 1 100 ? -26.349 9.872 51.516 1.00 45.53 100 ALA A C 1
ATOM 704 O O . ALA A 1 100 ? -25.110 9.939 51.340 1.00 45.53 100 ALA A O 1
#